Protein 3ONP (pdb70)

Secondary structure (DSSP, 8-state):
-PPEEEEES---HHHHHHHH--TTS---EEEES-TT-SS-HHHH--GGGHHHHHT-EEESSHHHHHTT-SEEEEEESS---SSS---TTT--HHHHHHHTT--EEEEE--TTT---HHHHTTSSEEEE----TT-----HHHHHHHHHHHHHH-

Nearest PDB structures (foldseek):
  3onp-assembly1_A-2  TM=1.007E+00  e=6.715E-30  Cereibact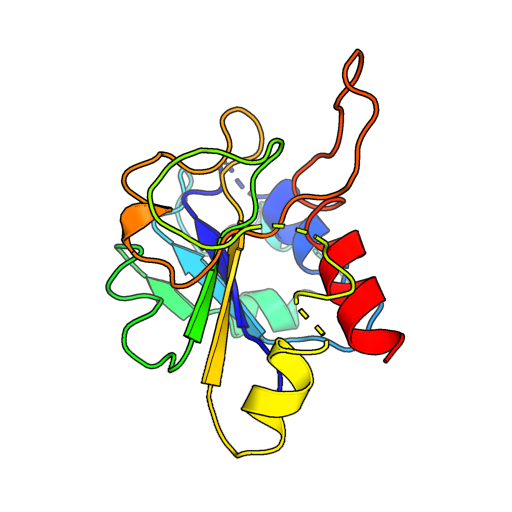er sphaeroides 2.4.1
  5gra-assembly1_A  TM=9.219E-01  e=5.152E-19  Zymomonas mobilis subsp. mobilis ZM4 = ATCC 31821
  5gra-assembly1_B  TM=9.332E-01  e=2.487E-18  Zymomonas mobilis subsp. mobilis ZM4 = ATCC 31821
  5gmc-assembly1_A  TM=9.207E-01  e=2.626E-15  Pseudomonas aeruginosa
  3ic6-assembly1_A-2  TM=9.045E-01  e=5.418E-14  Neisseria gonorrhoeae FA 1090

Structure (mmCIF, N/CA/C/O backbone):
data_3ONP
#
_entry.id   3ONP
#
_cell.length_a   74.782
_cell.length_b   74.782
_cell.length_c   139.105
_cell.angle_alpha   90.00
_cell.angle_beta   90.00
_cell.angle_gamma   120.00
#
_symmetry.space_group_name_H-M   'P 65 2 2'
#
loop_
_entity.id
_entity.type
_entity.pdbx_description
1 polymer 'tRNA/rRNA methyltransferase (SpoU)'
2 non-polymer 'ACETIC ACID'
3 non-polymer BETA-MERCAPTOETHANOL
4 non-polymer GLYCEROL
5 non-polymer 'CHLORIDE ION'
6 water water
#
loop_
_atom_site.group_PDB
_atom_site.id
_atom_site.type_symbol
_atom_site.label_atom_id
_atom_site.label_alt_id
_atom_site.label_comp_id
_atom_site.label_asym_id
_atom_site.label_entity_id
_atom_site.label_seq_id
_atom_site.pdbx_PDB_ins_code
_atom_site.Cartn_x
_atom_site.Cartn_y
_atom_site.Cartn_z
_atom_site.occupancy
_atom_site.B_iso_or_equiv
_atom_site.auth_seq_id
_atom_site.auth_comp_id
_atom_site.auth_asym_id
_atom_site.auth_atom_id
_atom_site.pdbx_PDB_model_num
ATOM 1 N N . ILE A 1 3 ? 11.204 15.633 0.643 1.00 60.50 3 ILE A N 1
ATOM 2 C CA . ILE A 1 3 ? 12.203 16.683 0.286 1.00 59.89 3 ILE A CA 1
ATOM 3 C C . ILE A 1 3 ? 12.056 17.978 1.116 1.00 58.02 3 ILE A C 1
ATOM 4 O O . ILE A 1 3 ? 13.054 18.447 1.706 1.00 59.32 3 ILE A O 1
ATOM 9 N N . GLU A 1 4 ? 10.860 18.581 1.122 1.00 54.12 4 GLU A N 1
ATOM 10 C CA . GLU A 1 4 ? 10.592 19.773 1.951 1.00 49.83 4 GLU A CA 1
ATOM 11 C C . GLU A 1 4 ? 9.919 19.352 3.258 1.00 45.48 4 GLU A C 1
ATOM 12 O O . GLU A 1 4 ? 9.065 18.471 3.248 1.00 45.58 4 GLU A O 1
ATOM 18 N N . PRO A 1 5 ? 10.235 20.023 4.360 1.00 41.20 5 PRO A N 1
ATOM 19 C CA . PRO A 1 5 ? 9.473 19.760 5.576 1.00 38.36 5 PRO A CA 1
ATOM 20 C C . PRO A 1 5 ? 8.057 20.298 5.410 1.00 34.93 5 PRO A C 1
ATOM 21 O O . PRO A 1 5 ? 7.841 21.211 4.623 1.00 33.87 5 PRO A O 1
ATOM 25 N N . VAL A 1 6 ? 7.104 19.728 6.134 1.00 32.92 6 VAL A N 1
ATOM 26 C CA . VAL A 1 6 ? 5.746 20.245 6.086 1.00 31.28 6 VAL A CA 1
ATOM 27 C C . VAL A 1 6 ? 5.486 21.104 7.295 1.00 29.29 6 VAL A C 1
ATOM 28 O O . VAL A 1 6 ? 5.676 20.643 8.415 1.00 27.64 6 VAL A O 1
ATOM 32 N N . PHE A 1 7 ? 4.966 22.315 7.076 1.00 27.85 7 PHE A N 1
ATOM 33 C CA . PHE A 1 7 ? 4.633 23.244 8.162 1.00 27.77 7 PHE A CA 1
ATOM 34 C C . PHE A 1 7 ? 3.184 23.027 8.516 1.00 26.95 7 PHE A C 1
ATOM 35 O O . PHE A 1 7 ? 2.321 23.117 7.630 1.00 27.80 7 PHE A O 1
ATOM 43 N N . ILE A 1 8 ? 2.915 22.744 9.773 1.00 26.45 8 ILE A N 1
ATOM 44 C CA . ILE A 1 8 ? 1.592 22.305 10.181 1.00 26.42 8 ILE A CA 1
ATOM 45 C C . ILE A 1 8 ? 1.047 23.291 11.184 1.00 26.45 8 ILE A C 1
ATOM 46 O O . ILE A 1 8 ? 1.564 23.431 12.310 1.00 26.18 8 ILE A O 1
ATOM 51 N N . LEU A 1 9 ? -0.013 24.012 10.802 1.00 24.64 9 LEU A N 1
ATOM 52 C CA . LEU A 1 9 ? -0.616 24.975 11.738 1.00 24.95 9 LEU A CA 1
ATOM 53 C C . LEU A 1 9 ? -1.728 24.331 12.522 1.00 27.32 9 LEU A C 1
ATOM 54 O O . LEU A 1 9 ? -2.703 23.837 11.906 1.00 28.21 9 LEU A O 1
ATOM 59 N N . VAL A 1 10 ? -1.619 24.360 13.850 1.00 25.81 10 VAL A N 1
ATOM 60 C CA . VAL A 1 10 ? -2.522 23.643 14.710 1.00 27.35 10 VAL A CA 1
ATOM 61 C C . VAL A 1 10 ? -3.532 24.646 15.274 1.00 28.40 10 VAL A C 1
ATOM 62 O O . VAL A 1 10 ? -3.150 25.606 15.954 1.00 28.24 10 VAL A O 1
ATOM 66 N N . ARG A 1 11 ? -4.818 24.427 14.948 1.00 29.22 11 ARG A N 1
ATOM 67 C CA . ARG A 1 11 ? -5.925 25.307 15.421 1.00 29.45 11 ARG A CA 1
ATOM 68 C C . ARG A 1 11 ? -5.633 26.817 15.223 1.00 29.00 11 ARG A C 1
ATOM 69 O O . ARG A 1 11 ? -5.831 27.602 16.144 1.00 30.36 11 ARG A O 1
ATOM 77 N N . PRO A 1 12 ? -5.159 27.225 14.049 1.00 29.45 12 PRO A N 1
ATOM 78 C CA . PRO A 1 12 ? -4.961 28.657 13.900 1.00 31.41 12 PRO A CA 1
ATOM 79 C C . PRO A 1 12 ? -6.296 29.425 14.022 1.00 34.73 12 PRO A C 1
ATOM 80 O O . PRO A 1 12 ? -7.387 28.918 13.631 1.00 33.01 12 PRO A O 1
ATOM 84 N N . GLN A 1 13 ? -6.188 30.622 14.590 1.00 37.72 13 GLN A N 1
ATOM 85 C CA . GLN A 1 13 ? -7.372 31.353 15.043 1.00 41.32 13 GLN A CA 1
ATOM 86 C C . GLN A 1 13 ? -7.836 32.395 14.030 1.00 42.91 13 GLN A C 1
ATOM 87 O O . GLN A 1 13 ? -9.026 32.579 13.844 1.00 46.10 13 GLN A O 1
ATOM 101 N N . GLY A 1 15 ? -7.522 33.998 10.086 1.00 42.09 15 GLY A N 1
ATOM 102 C CA . GLY A 1 15 ? -7.098 33.845 8.708 1.00 40.71 15 GLY A CA 1
ATOM 103 C C . GLY A 1 15 ? -5.916 34.716 8.341 1.00 40.93 15 GLY A C 1
ATOM 104 O O . GLY A 1 15 ? -5.045 34.281 7.584 1.00 39.78 15 GLY A O 1
ATOM 105 N N . GLU A 1 16 ? -5.862 35.946 8.857 1.00 39.77 16 GLU A N 1
ATOM 106 C CA . GLU A 1 16 ? -4.720 36.815 8.528 1.00 41.67 16 GLU A CA 1
ATOM 107 C C . GLU A 1 16 ? -3.370 36.209 8.977 1.00 40.07 16 GLU A C 1
ATOM 108 O O . GLU A 1 16 ? -2.374 36.360 8.276 1.00 39.92 16 GLU A O 1
ATOM 114 N N . ASN A 1 17 ? -3.367 35.543 10.131 1.00 38.04 17 ASN A N 1
ATOM 115 C CA . ASN A 1 17 ? -2.155 34.854 10.620 1.00 37.25 17 ASN A CA 1
ATOM 116 C C . ASN A 1 17 ? -1.753 33.703 9.693 1.00 35.21 17 ASN A C 1
ATOM 117 O O . ASN A 1 17 ? -0.546 33.480 9.414 1.00 35.20 17 ASN A O 1
A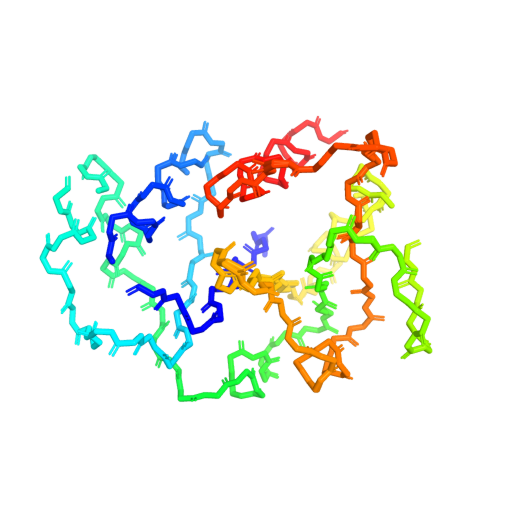TOM 122 N N . ILE A 1 18 ? -2.763 32.994 9.177 1.00 33.79 18 ILE A N 1
ATOM 123 C CA . ILE A 1 18 ? -2.507 31.899 8.235 1.00 32.75 18 ILE A CA 1
ATOM 124 C C . ILE A 1 18 ? -1.869 32.446 6.985 1.00 33.19 18 ILE A C 1
ATOM 125 O O . ILE A 1 18 ? -0.877 31.913 6.503 1.00 31.79 18 ILE A O 1
ATOM 130 N N . GLY A 1 19 ? -2.455 33.521 6.427 1.00 33.50 19 GLY A N 1
ATOM 131 C CA . GLY A 1 19 ? -1.868 34.131 5.231 1.00 32.66 19 GLY A CA 1
ATOM 132 C C . GLY A 1 19 ? -0.467 34.665 5.477 1.00 32.14 19 GLY A C 1
ATOM 133 O O . GLY A 1 19 ? 0.395 34.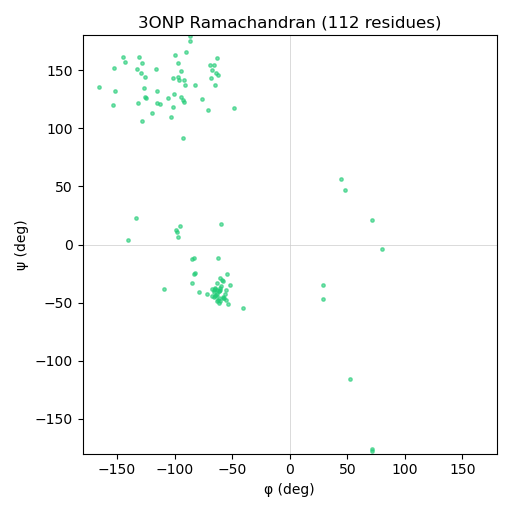542 4.616 1.00 32.83 19 GLY A O 1
ATOM 134 N N . ALA A 1 20 ? -0.234 35.278 6.644 1.00 32.77 20 ALA A N 1
ATOM 135 C CA . ALA A 1 20 ? 1.104 35.798 6.946 1.00 33.32 20 ALA A CA 1
ATOM 136 C C . ALA A 1 20 ? 2.144 34.664 7.077 1.00 32.83 20 ALA A C 1
ATOM 137 O O . ALA A 1 20 ? 3.277 34.808 6.616 1.00 34.06 20 ALA A O 1
ATOM 139 N N . ALA A 1 21 ? 1.745 33.546 7.695 1.00 32.76 21 ALA A N 1
ATOM 140 C CA . ALA A 1 21 ? 2.604 32.344 7.789 1.00 31.32 21 ALA A CA 1
ATOM 141 C C . ALA A 1 21 ? 2.988 31.860 6.388 1.00 31.84 21 ALA A C 1
ATOM 142 O O . ALA A 1 21 ? 4.150 31.539 6.113 1.00 30.58 21 ALA A O 1
ATOM 144 N N . ALA A 1 22 ? 1.998 31.791 5.489 1.00 3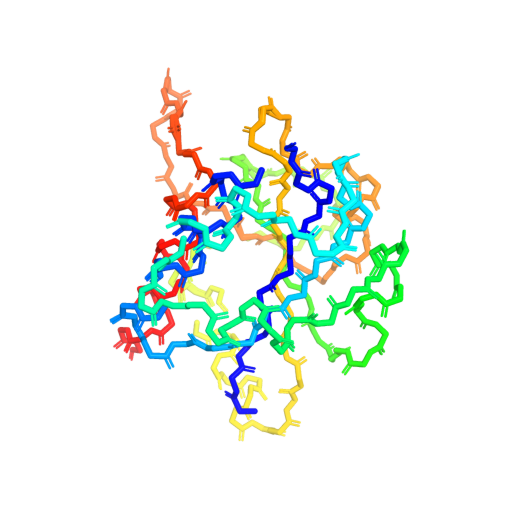1.43 22 ALA A N 1
ATOM 145 C CA . ALA A 1 22 ? 2.269 31.361 4.141 1.00 30.73 22 ALA A CA 1
ATOM 146 C C . ALA A 1 22 ? 3.278 32.282 3.424 1.00 31.10 22 ALA A C 1
ATOM 147 O O . ALA A 1 22 ? 4.188 31.809 2.737 1.00 31.02 22 ALA A O 1
ATOM 149 N N A ARG A 1 23 ? 3.116 33.589 3.545 0.59 32.85 23 ARG A N 1
ATOM 150 N N B ARG A 1 23 ? 3.070 33.590 3.579 0.41 32.64 23 ARG A N 1
ATOM 151 C CA A ARG A 1 23 ? 4.114 34.524 2.953 0.59 33.35 23 ARG A CA 1
ATOM 152 C CA B ARG A 1 23 ? 3.992 34.635 3.069 0.41 33.54 23 ARG A CA 1
ATOM 153 C C A ARG A 1 23 ? 5.509 34.295 3.510 0.59 33.77 23 ARG A C 1
ATOM 154 C C B ARG A 1 23 ? 5.436 34.423 3.534 0.41 33.74 23 ARG A C 1
ATOM 155 O O A ARG A 1 23 ? 6.493 34.274 2.765 0.59 34.42 23 ARG A O 1
ATOM 156 O O B ARG A 1 23 ? 6.371 34.534 2.737 0.41 34.30 23 ARG A O 1
ATOM 171 N N . ALA A 1 24 ? 5.597 34.119 4.822 1.00 34.02 24 ALA A N 1
ATOM 172 C CA . ALA A 1 24 ? 6.918 33.862 5.475 1.00 33.78 24 ALA A CA 1
ATOM 173 C C . ALA A 1 24 ? 7.615 32.635 4.892 1.00 33.80 24 ALA A C 1
ATOM 174 O O . ALA A 1 24 ? 8.810 32.665 4.525 1.00 34.21 24 ALA A O 1
ATOM 184 N N . LEU A 1 26 ? 7.069 31.245 1.917 1.00 34.26 26 LEU A N 1
ATOM 185 C CA . LEU A 1 26 ? 7.352 31.385 0.496 1.00 34.28 26 LEU A CA 1
ATOM 186 C C . LEU A 1 26 ? 8.592 32.278 0.243 1.00 34.69 26 LEU A C 1
ATOM 187 O O . LEU A 1 26 ? 9.319 32.087 -0.750 1.00 34.13 26 LEU A O 1
ATOM 192 N N A ASN A 1 27 ? 8.835 33.236 1.143 0.50 35.44 27 ASN A N 1
ATOM 193 N N B ASN A 1 27 ? 8.826 33.224 1.151 0.50 35.32 27 ASN A N 1
ATOM 194 C CA A ASN A 1 27 ? 10.093 34.020 1.148 0.50 36.18 27 ASN A CA 1
ATOM 195 C CA B ASN A 1 27 ? 10.054 34.029 1.142 0.50 36.00 27 ASN A CA 1
ATOM 196 C C A ASN A 1 27 ? 11.313 33.131 1.061 0.50 36.59 27 ASN A C 1
ATOM 197 C C B ASN A 1 27 ? 11.310 33.168 1.118 0.50 36.44 27 ASN A C 1
ATOM 198 O O A ASN A 1 27 ? 12.300 33.458 0.385 0.50 36.73 27 ASN A O 1
ATOM 199 O O B ASN A 1 27 ? 12.322 33.557 0.524 0.50 36.85 27 ASN A O 1
ATOM 208 N N . PHE A 1 28 ? 11.230 31.965 1.696 1.00 35.93 28 PHE A N 1
ATOM 209 C CA . PHE A 1 28 ? 12.321 31.048 1.672 1.00 36.14 28 PHE A CA 1
ATOM 210 C C . PHE A 1 28 ? 12.123 29.842 0.763 1.00 36.77 28 PHE A C 1
ATOM 211 O O . PHE A 1 28 ? 12.823 28.828 0.897 1.00 36.42 28 PHE A O 1
ATOM 219 N N . GLY A 1 29 ? 11.183 29.976 -0.171 1.00 36.15 29 GLY A N 1
ATOM 220 C CA . GLY A 1 29 ? 10.960 28.942 -1.175 1.00 37.01 29 GLY A CA 1
ATOM 221 C C . GLY A 1 29 ? 10.309 27.677 -0.633 1.00 36.53 29 GLY A C 1
ATOM 222 O O . GLY A 1 29 ? 10.449 26.639 -1.242 1.00 38.07 29 GLY A O 1
ATOM 223 N N . LEU A 1 30 ? 9.625 27.755 0.511 1.00 35.06 30 LEU A N 1
ATOM 224 C CA . LEU A 1 30 ? 8.970 26.587 1.103 1.00 34.84 30 LEU A CA 1
ATOM 225 C C . LEU A 1 30 ? 7.478 26.656 0.789 1.00 34.23 30 LEU A C 1
ATOM 226 O O . LEU A 1 30 ? 6.895 27.740 0.725 1.00 35.02 30 LEU A O 1
ATOM 231 N N . GLY A 1 31 ? 6.862 25.506 0.547 1.00 34.09 31 GLY A N 1
ATOM 232 C CA . GLY A 1 31 ? 5.510 25.539 0.008 1.00 32.90 31 GLY A CA 1
ATOM 233 C C . GLY A 1 31 ? 4.539 24.511 0.560 1.00 32.90 31 GLY A C 1
ATOM 234 O O . GLY A 1 31 ? 3.384 24.491 0.123 1.00 34.64 31 GLY A O 1
ATOM 235 N N . ARG A 1 32 ? 4.958 23.709 1.539 1.00 32.17 32 ARG A N 1
ATOM 236 C CA . ARG A 1 32 ? 4.092 22.635 2.082 1.00 32.62 32 ARG A CA 1
ATOM 237 C C . ARG A 1 32 ? 3.483 22.964 3.400 1.00 31.21 32 ARG A C 1
ATOM 238 O O . ARG A 1 32 ? 4.170 23.032 4.424 1.00 29.54 32 ARG A O 1
ATOM 246 N N . LEU A 1 33 ? 2.174 23.175 3.377 1.00 29.04 33 LEU A N 1
ATOM 247 C CA . LEU A 1 33 ? 1.446 23.676 4.507 1.00 28.64 33 LEU A CA 1
ATOM 248 C C . LEU A 1 33 ? 0.302 22.705 4.805 1.00 29.16 33 LEU A C 1
ATOM 249 O O . LEU A 1 33 ? -0.306 22.151 3.847 1.00 29.21 33 LEU A O 1
ATOM 254 N N . ARG A 1 34 ? -0.010 22.519 6.087 1.00 28.22 34 ARG A N 1
ATOM 255 C CA . ARG A 1 34 ? -1.210 21.783 6.500 1.00 28.08 34 ARG A CA 1
ATOM 256 C C . ARG A 1 34 ? -1.896 22.612 7.548 1.00 28.81 34 ARG A C 1
ATOM 257 O O . ARG A 1 34 ? -1.234 23.323 8.307 1.00 27.24 34 ARG A O 1
ATOM 265 N N . ILE A 1 35 ? -3.226 22.492 7.635 1.00 27.92 35 ILE A N 1
ATOM 266 C CA . ILE A 1 35 ? -4.022 23.286 8.529 1.00 27.85 35 ILE A CA 1
ATOM 267 C C . ILE A 1 35 ? -4.824 22.290 9.357 1.00 28.85 35 ILE A C 1
ATOM 268 O O . ILE A 1 35 ? -5.489 21.377 8.791 1.00 29.13 35 ILE A O 1
ATOM 273 N N . VAL A 1 36 ? -4.753 22.408 10.667 1.00 28.55 36 VAL A N 1
ATOM 274 C CA . VAL A 1 36 ? -5.472 21.482 11.541 1.00 29.87 36 VAL A CA 1
ATOM 275 C C . VAL A 1 36 ? -6.576 22.197 12.275 1.00 31.46 36 VAL A C 1
ATOM 276 O O . VAL A 1 36 ? -6.340 23.141 13.044 1.00 30.87 36 VAL A O 1
ATOM 280 N N . ASP A 1 37 ? -7.815 21.729 12.079 1.00 32.69 37 ASP A N 1
ATOM 281 C CA . ASP A 1 37 ? -8.941 22.180 12.923 1.00 33.95 37 ASP A CA 1
ATOM 282 C C . ASP A 1 37 ? -8.966 23.704 13.166 1.00 33.27 37 ASP A C 1
ATOM 283 O O . ASP A 1 37 ? -8.992 24.151 14.326 1.00 32.86 37 ASP A O 1
ATOM 288 N N . PRO A 1 38 ? -8.987 24.501 12.090 1.00 32.76 38 PRO A N 1
ATOM 289 C CA . PRO A 1 38 ? -8.915 25.970 12.219 1.00 34.47 38 PRO A CA 1
ATOM 290 C C . PRO A 1 38 ? -10.171 26.542 12.868 1.00 36.65 38 PRO A C 1
ATOM 291 O O . PRO A 1 38 ? -11.246 25.944 12.761 1.00 36.09 38 PRO A O 1
ATOM 295 N N . ARG A 1 39 ? -10.037 27.650 13.571 1.00 37.30 39 ARG A N 1
ATOM 296 C CA . ARG A 1 39 ? -11.187 28.131 14.304 1.00 42.83 39 ARG A CA 1
ATOM 297 C C . ARG A 1 39 ? -12.292 28.594 13.336 1.00 44.29 39 ARG A C 1
ATOM 298 O O . ARG A 1 39 ? -13.471 28.266 13.533 1.00 45.42 39 ARG A O 1
ATOM 306 N N . ASP A 1 40 ? -11.907 29.326 12.296 1.00 46.08 40 ASP A N 1
ATOM 307 C CA . ASP A 1 40 ? -12.893 29.923 11.371 1.00 48.42 40 ASP A CA 1
ATOM 308 C C . ASP A 1 40 ? -13.214 29.121 10.102 1.00 49.28 40 ASP A C 1
ATOM 309 O O . ASP A 1 40 ? -13.772 29.669 9.147 1.00 50.32 40 ASP A O 1
ATOM 314 N N . GLY A 1 41 ? -12.868 27.841 10.061 1.00 48.69 41 GLY A N 1
ATOM 315 C CA . GLY A 1 41 ? -13.225 27.062 8.870 1.00 49.34 41 GLY A CA 1
ATOM 316 C C . GLY A 1 41 ? -12.381 27.457 7.659 1.00 48.11 41 GLY A C 1
ATOM 317 O O . GLY A 1 41 ? -11.455 28.291 7.761 1.00 49.57 41 GLY A O 1
ATOM 318 N N . TRP A 1 42 ? -12.688 26.861 6.511 1.00 44.80 42 TRP A N 1
ATOM 319 C CA . TRP A 1 42 ? -11.718 26.780 5.433 1.00 42.05 42 TRP A CA 1
ATOM 320 C C . TRP A 1 42 ? -12.497 26.374 4.179 1.00 42.71 42 TRP A C 1
ATOM 321 O O . TRP A 1 42 ? -13.320 25.490 4.262 1.00 43.50 42 TRP A O 1
ATOM 332 N N . PRO A 1 43 ? -12.239 27.013 3.027 1.00 43.07 43 PRO A N 1
ATOM 333 C CA . PRO A 1 43 ? -11.294 28.080 2.737 1.00 43.44 43 PRO A CA 1
ATOM 334 C C . PRO A 1 43 ? -11.645 29.334 3.512 1.00 43.60 43 PRO A C 1
ATOM 335 O O . PRO A 1 43 ? -12.767 29.458 4.025 1.00 42.86 43 PRO A O 1
ATOM 339 N N . ASN A 1 44 ? -10.662 30.218 3.646 1.00 43.50 44 ASN A N 1
ATOM 340 C CA . ASN A 1 44 ? -10.804 31.437 4.443 1.00 45.00 44 ASN A CA 1
ATOM 341 C C . ASN A 1 44 ? -10.383 32.643 3.614 1.00 45.26 44 ASN A C 1
ATOM 342 O O . ASN A 1 44 ? -9.189 32.853 3.381 1.00 43.88 44 ASN A O 1
ATOM 347 N N . PRO A 1 45 ? -11.366 33.458 3.159 1.00 46.73 45 PRO A N 1
ATOM 348 C CA . PRO A 1 45 ? -11.011 34.595 2.294 1.00 46.24 45 PRO A CA 1
ATOM 349 C C . PRO A 1 45 ? -10.072 35.610 2.959 1.00 45.97 45 PRO A C 1
ATOM 350 O O . PRO A 1 45 ? -9.294 36.251 2.269 1.00 46.35 45 PRO A O 1
ATOM 354 N N . LYS A 1 46 ? -10.112 35.757 4.275 1.00 45.77 46 LYS A N 1
ATOM 355 C CA . LYS A 1 46 ? -9.099 36.605 4.943 1.00 46.83 46 LYS A CA 1
ATOM 356 C C . LYS A 1 46 ? -7.659 36.062 4.832 1.00 46.60 46 LYS A C 1
ATOM 357 O O . LYS A 1 46 ? -6.703 36.846 4.672 1.00 46.04 46 LYS A O 1
ATOM 363 N N . ALA A 1 47 ? -7.505 34.731 4.908 1.00 45.56 47 ALA A N 1
ATOM 364 C CA . ALA A 1 47 ? -6.182 34.112 4.696 1.00 45.02 47 ALA A CA 1
ATOM 365 C C . ALA A 1 47 ? -5.691 34.390 3.278 1.00 44.74 47 ALA A C 1
ATOM 366 O O . ALA A 1 47 ? -4.549 34.800 3.056 1.00 43.58 47 ALA A O 1
ATOM 368 N N . VAL A 1 48 ? -6.575 34.164 2.314 1.00 46.52 48 VAL A N 1
ATOM 369 C CA . VAL A 1 48 ? -6.282 34.417 0.904 1.00 48.30 48 VAL A CA 1
ATOM 370 C C . VAL A 1 48 ? -5.870 35.856 0.672 1.00 49.23 48 VAL A C 1
ATOM 371 O O . VAL A 1 48 ? -4.880 36.118 -0.002 1.00 50.23 48 VAL A O 1
ATOM 375 N N . ALA A 1 49 ? -6.612 36.787 1.251 1.00 50.17 49 ALA A N 1
ATOM 376 C CA . ALA A 1 49 ? -6.291 38.214 1.106 1.00 51.15 49 ALA A CA 1
ATOM 377 C C . ALA A 1 49 ? -4.887 38.515 1.650 1.00 51.53 49 ALA A C 1
ATOM 378 O O . ALA A 1 49 ? -4.060 39.117 0.962 1.00 51.38 49 ALA A O 1
ATOM 388 N N . ALA A 1 51 ? -2.433 36.448 2.255 1.00 50.40 51 ALA A N 1
ATOM 389 C CA . ALA A 1 51 ? -1.372 35.697 1.589 1.00 49.75 51 ALA A CA 1
ATOM 390 C C . ALA A 1 51 ? -0.877 36.366 0.316 1.00 50.24 51 ALA A C 1
ATOM 391 O O . ALA A 1 51 ? 0.299 36.233 -0.036 1.00 49.83 51 ALA A O 1
ATOM 393 N N . SER A 1 52 ? -1.798 37.016 -0.402 1.00 51.54 52 SER A N 1
ATOM 394 C CA . SER A 1 52 ? -1.499 37.683 -1.680 1.00 51.55 52 SER A CA 1
ATOM 395 C C . SER A 1 52 ? -0.789 36.746 -2.664 1.00 50.47 52 SER A C 1
ATOM 396 O O . SER A 1 52 ? -1.345 35.703 -3.056 1.00 51.47 52 SER A O 1
ATOM 399 N N . GLY A 1 53 ? 0.452 37.077 -3.019 1.00 48.18 53 GLY A N 1
ATOM 400 C CA . GLY A 1 53 ? 1.211 36.254 -3.964 1.00 46.25 53 GLY A CA 1
ATOM 401 C C . GLY A 1 53 ? 1.488 34.831 -3.491 1.00 44.66 53 GLY A C 1
ATOM 402 O O . GLY A 1 53 ? 1.926 34.012 -4.269 1.00 44.68 53 GLY A O 1
ATOM 403 N N . ALA A 1 54 ? 1.243 34.539 -2.210 1.00 42.94 54 ALA A N 1
ATOM 404 C CA . ALA A 1 54 ? 1.489 33.190 -1.670 1.00 40.98 54 ALA A CA 1
ATOM 405 C C . ALA A 1 54 ? 0.214 32.351 -1.601 1.00 40.29 54 ALA A C 1
ATOM 406 O O . ALA A 1 54 ? 0.184 31.280 -0.949 1.00 38.76 54 ALA A O 1
ATOM 408 N N . GLY A 1 55 ? -0.851 32.831 -2.257 1.00 39.06 55 GLY A N 1
ATOM 409 C CA . GLY A 1 55 ? -2.122 32.110 -2.242 1.00 39.23 55 GLY A CA 1
ATOM 410 C C . GLY A 1 55 ? -2.074 30.641 -2.629 1.00 37.86 55 GLY A C 1
ATOM 411 O O . GLY A 1 55 ? -2.829 29.857 -2.089 1.00 39.00 55 GLY A O 1
ATOM 412 N N . ARG A 1 56 ? -1.206 30.257 -3.552 1.00 38.04 56 ARG A N 1
ATOM 413 C CA . ARG A 1 56 ? -1.096 28.860 -3.970 1.00 39.08 56 ARG A CA 1
ATOM 414 C C . ARG A 1 56 ? -0.755 27.929 -2.807 1.00 37.37 56 ARG A C 1
ATOM 415 O O . ARG A 1 56 ? -1.174 26.763 -2.818 1.00 36.56 56 ARG A O 1
ATOM 423 N N . LEU A 1 57 ? -0.010 28.424 -1.804 1.00 34.98 57 LEU A N 1
ATOM 424 C CA . LEU A 1 57 ? 0.284 27.601 -0.611 1.00 34.30 57 LEU A CA 1
ATOM 425 C C . LEU A 1 57 ? -0.998 27.211 0.089 1.00 33.86 57 LEU A C 1
ATOM 426 O O . LEU A 1 57 ? -1.122 26.095 0.583 1.00 35.12 57 LEU A O 1
ATOM 431 N N . LEU A 1 58 ? -1.936 28.147 0.133 1.00 33.78 58 LEU A N 1
ATOM 432 C CA . LEU A 1 58 ? -3.213 27.932 0.787 1.00 34.25 58 LEU A CA 1
ATOM 433 C C . LEU A 1 58 ? -4.106 26.966 -0.041 1.00 34.38 58 LEU A C 1
ATOM 434 O O . LEU A 1 58 ? -4.778 26.120 0.532 1.00 34.07 58 LEU A O 1
ATOM 439 N N . ASP A 1 59 ? -4.132 27.146 -1.355 1.00 35.24 59 ASP A N 1
ATOM 440 C CA . ASP A 1 59 ? -4.869 26.236 -2.258 1.00 36.67 59 ASP A CA 1
ATOM 441 C C . ASP A 1 59 ? -4.433 24.806 -2.075 1.00 37.32 59 ASP A C 1
ATOM 442 O O . ASP A 1 59 ? -5.278 23.912 -2.148 1.00 37.80 59 ASP A O 1
ATOM 447 N N . HIS A 1 60 ? -3.131 24.567 -1.876 1.00 36.53 60 HIS A N 1
ATOM 448 C CA . HIS A 1 60 ? -2.641 23.182 -1.751 1.00 36.78 60 HIS A CA 1
ATOM 449 C C . HIS A 1 60 ? -2.453 22.657 -0.333 1.00 35.06 60 HIS A C 1
ATOM 450 O O . HIS A 1 60 ? -1.951 21.559 -0.126 1.00 34.32 60 HIS A O 1
ATOM 457 N N . ALA A 1 61 ? -2.866 23.438 0.648 1.00 33.19 61 ALA A N 1
ATOM 458 C CA . ALA A 1 61 ? -2.689 23.000 2.033 1.00 32.20 61 ALA A CA 1
ATOM 459 C C . ALA A 1 61 ? -3.716 21.949 2.413 1.00 32.50 61 ALA A C 1
ATOM 460 O O . ALA A 1 61 ? -4.911 22.244 2.376 1.00 31.36 61 ALA A O 1
ATOM 462 N N . GLY A 1 62 ? -3.257 20.790 2.900 1.00 31.51 62 GLY A N 1
ATOM 463 C CA . GLY A 1 62 ? -4.165 19.774 3.412 1.00 31.31 62 GLY A CA 1
ATOM 464 C C . GLY A 1 62 ? -4.897 20.264 4.640 1.00 30.45 62 GLY A C 1
ATOM 465 O O . GLY A 1 62 ? -4.306 20.922 5.540 1.00 29.68 62 GLY A O 1
ATOM 466 N N . LEU A 1 63 ? -6.197 19.984 4.702 1.00 30.28 63 LEU A N 1
ATOM 467 C CA . LEU A 1 63 ? -7.014 20.317 5.848 1.00 30.30 63 LEU A CA 1
ATOM 468 C C . LEU A 1 63 ? -7.331 19.050 6.664 1.00 32.18 63 LEU A C 1
ATOM 469 O O . LEU A 1 63 ? -7.902 18.077 6.113 1.00 32.79 63 LEU A O 1
ATOM 474 N N . PHE A 1 64 ? -7.024 19.082 7.963 1.00 30.21 64 PHE A N 1
ATOM 475 C CA . PHE A 1 64 ? -7.053 17.895 8.842 1.00 31.05 64 PHE A CA 1
ATOM 476 C C . PHE A 1 64 ? -7.863 18.179 10.091 1.00 31.12 64 PHE A C 1
ATOM 477 O O . PHE A 1 64 ? -7.880 19.317 10.591 1.00 31.94 64 PHE A O 1
ATOM 485 N N . PRO A 1 65 ? -8.552 17.137 10.629 1.00 32.05 65 PRO A N 1
ATOM 486 C CA . PRO A 1 65 ? -9.366 17.336 11.810 1.00 33.21 65 PRO A CA 1
ATOM 487 C C . PRO A 1 65 ? -8.559 17.289 13.096 1.00 32.28 65 PRO A C 1
ATOM 488 O O . PRO A 1 65 ? -8.990 17.865 14.086 1.00 33.76 65 PRO A O 1
ATOM 492 N N . THR A 1 66 ? -7.405 16.614 13.071 1.00 32.54 66 THR A N 1
ATOM 493 C CA . THR A 1 66 ? -6.656 16.413 14.313 1.00 32.00 66 THR A CA 1
ATOM 494 C C . THR A 1 66 ? -5.146 16.447 14.022 1.00 30.42 66 THR A C 1
ATOM 495 O O . THR A 1 66 ? -4.695 16.253 12.883 1.00 30.47 66 THR A O 1
ATOM 499 N N . VAL A 1 67 ? -4.363 16.659 15.066 1.00 30.71 67 VAL A N 1
ATOM 500 C CA . VAL A 1 67 ? -2.904 16.655 14.886 1.00 30.26 67 VAL A CA 1
ATOM 501 C C . VAL A 1 67 ? -2.471 15.255 14.472 1.00 30.52 67 VAL A C 1
ATOM 502 O O . VAL A 1 67 ? -1.668 15.087 13.554 1.00 30.34 67 VAL A O 1
ATOM 506 N N . ALA A 1 68 ? -3.014 14.213 15.140 1.00 31.46 68 ALA A N 1
ATOM 507 C CA . ALA A 1 68 ? -2.640 12.825 14.762 1.00 31.96 68 ALA A CA 1
ATOM 508 C C . ALA A 1 68 ? -2.785 12.535 13.281 1.00 32.55 68 ALA A C 1
ATOM 509 O O . ALA A 1 68 ? -1.878 11.959 12.654 1.00 32.60 68 ALA A O 1
ATOM 511 N N A GLU A 1 69 ? -3.914 12.938 12.684 0.70 32.57 69 GLU A N 1
ATOM 512 N N B GLU A 1 69 ? -3.909 12.920 12.673 0.30 32.39 69 GLU A N 1
ATOM 513 C CA A GLU A 1 69 ? -4.089 12.741 11.247 0.70 32.85 69 GLU A CA 1
ATOM 514 C CA B GLU A 1 69 ? -4.031 12.668 11.237 0.30 32.35 69 GLU A CA 1
ATOM 515 C C A GLU A 1 69 ? -3.096 13.521 10.413 0.70 32.06 69 GLU A C 1
ATOM 516 C C B GLU A 1 69 ? -3.090 13.519 10.392 0.30 32.05 69 GLU A C 1
ATOM 517 O O A GLU A 1 69 ? -2.600 13.033 9.390 0.70 31.48 69 GLU A O 1
ATOM 518 O O B GLU A 1 69 ? -2.623 13.067 9.342 0.30 31.76 69 GLU A O 1
ATOM 529 N N . ALA A 1 70 ? -2.801 14.741 10.843 1.00 31.87 70 ALA A N 1
ATOM 530 C CA . ALA A 1 70 ? -1.889 15.627 10.067 1.00 32.18 70 ALA A CA 1
ATOM 531 C C . ALA A 1 70 ? -0.440 15.104 10.045 1.00 32.81 70 ALA A C 1
ATOM 532 O O . ALA A 1 70 ? 0.363 15.492 9.167 1.00 33.39 70 ALA A O 1
ATOM 534 N N . ILE A 1 71 ? -0.096 14.274 11.034 1.00 33.51 71 ILE A N 1
ATOM 535 C CA . ILE A 1 71 ? 1.281 13.734 11.110 1.00 35.67 71 ILE A CA 1
ATOM 536 C C . ILE A 1 71 ? 1.394 12.235 10.774 1.00 38.74 71 ILE A C 1
ATOM 537 O O . ILE A 1 71 ? 2.480 11.649 10.862 1.00 37.62 71 ILE A O 1
ATOM 542 N N A ARG A 1 72 ? 0.276 11.630 10.389 0.50 39.96 72 ARG A N 1
ATOM 543 N N B ARG A 1 72 ? 0.275 11.624 10.375 0.50 40.28 72 ARG A N 1
ATOM 544 C CA A ARG A 1 72 ? 0.235 10.190 10.130 0.50 41.94 72 ARG A CA 1
ATOM 545 C CA B ARG A 1 72 ? 0.242 10.175 10.108 0.50 42.59 72 ARG A CA 1
ATOM 546 C C A ARG A 1 72 ? 1.299 9.741 9.118 0.50 42.55 72 ARG A C 1
ATOM 547 C C B ARG A 1 72 ? 1.343 9.761 9.139 0.50 42.90 72 ARG A C 1
ATOM 548 O O A ARG A 1 72 ? 1.947 8.718 9.321 0.50 43.18 72 ARG A O 1
ATOM 549 O O B ARG A 1 72 ? 2.043 8.780 9.376 0.50 43.46 72 ARG A O 1
ATOM 564 N N . ASP A 1 73 ? 1.515 10.524 8.064 1.00 43.21 73 ASP A N 1
ATOM 565 C CA . ASP A 1 73 ? 2.527 10.216 7.059 1.00 44.29 73 ASP A CA 1
ATOM 566 C C . ASP A 1 73 ? 3.937 10.808 7.292 1.00 43.48 73 ASP A C 1
ATOM 567 O O . ASP A 1 73 ? 4.785 10.724 6.402 1.00 42.87 73 ASP A O 1
ATOM 572 N N . CYS A 1 74 ? 4.183 11.394 8.466 1.00 41.62 74 CYS A N 1
ATOM 573 C CA . CYS A 1 74 ? 5.500 11.938 8.784 1.00 41.00 74 CYS A CA 1
ATOM 574 C C . CYS A 1 74 ? 6.351 10.893 9.476 1.00 40.03 74 CYS A C 1
ATOM 575 O O . CYS A 1 74 ? 5.863 10.177 10.340 1.00 41.09 74 CYS A O 1
ATOM 578 N N . ASP A 1 75 ? 7.628 10.851 9.159 1.00 39.10 75 ASP A N 1
ATOM 579 C CA . ASP A 1 75 ? 8.558 10.003 9.928 1.00 39.61 75 ASP A CA 1
ATOM 580 C C . ASP A 1 75 ? 9.066 10.648 11.216 1.00 38.99 75 ASP A C 1
ATOM 581 O O . ASP A 1 75 ? 9.426 9.949 12.183 1.00 40.50 75 ASP A O 1
ATOM 586 N N . TYR A 1 76 ? 9.079 11.981 11.264 1.00 36.03 76 TYR A N 1
ATOM 587 C CA . TYR A 1 76 ? 9.641 12.690 12.398 1.00 34.09 76 TYR A CA 1
ATOM 588 C C . TYR A 1 76 ? 8.939 14.044 12.528 1.00 32.52 76 TYR A C 1
ATOM 589 O O . TYR A 1 76 ? 8.839 14.768 11.540 1.00 33.18 76 TYR A O 1
ATOM 598 N N . VAL A 1 77 ? 8.510 14.371 13.727 1.00 31.24 77 VAL A N 1
ATOM 599 C CA . VAL A 1 77 ? 7.739 15.600 13.950 1.00 30.58 77 VAL A CA 1
ATOM 600 C C . VAL A 1 77 ? 8.408 16.478 15.029 1.00 30.34 77 VAL A C 1
ATOM 601 O O . VAL A 1 77 ? 8.680 16.003 16.131 1.00 29.40 77 VAL A O 1
ATOM 605 N N . PHE A 1 78 ? 8.674 17.744 14.683 1.00 28.53 78 PHE A N 1
ATOM 606 C CA . PHE A 1 78 ? 9.115 18.760 15.640 1.00 28.61 78 PHE A CA 1
ATOM 607 C C . PHE A 1 78 ? 7.914 19.570 16.117 1.00 29.18 78 PHE A C 1
ATOM 608 O O . PHE A 1 78 ? 7.016 19.863 15.297 1.00 29.96 78 PHE A O 1
ATOM 616 N N . ALA A 1 79 ? 7.879 19.939 17.390 1.00 28.42 79 ALA A N 1
ATOM 617 C CA . ALA A 1 79 ? 6.840 20.819 17.943 1.00 28.28 79 ALA A CA 1
ATOM 618 C C . ALA A 1 79 ? 7.477 22.127 18.408 1.00 29.87 79 ALA A C 1
ATOM 619 O O . ALA A 1 79 ? 8.384 22.102 19.267 1.00 28.59 79 ALA A O 1
ATOM 621 N N . THR A 1 80 ? 7.035 23.284 17.876 1.00 28.44 80 THR A N 1
ATOM 622 C CA . THR A 1 80 ? 7.662 24.548 18.319 1.00 29.37 80 THR A CA 1
ATOM 623 C C . THR A 1 80 ? 7.038 25.011 19.631 1.00 30.60 80 THR A C 1
ATOM 624 O O . THR A 1 80 ? 5.818 24.956 19.799 1.00 31.02 80 THR A O 1
ATOM 628 N N . THR A 1 81 ? 7.852 25.483 20.597 1.00 30.83 81 THR A N 1
ATOM 629 C CA . THR A 1 81 ? 7.293 25.997 21.861 1.00 31.88 81 THR A CA 1
ATOM 630 C C . THR A 1 81 ? 8.154 27.202 22.275 1.00 32.85 81 THR A C 1
ATOM 631 O O . THR A 1 81 ? 9.287 27.386 21.809 1.00 32.10 81 THR A O 1
ATOM 635 N N . ALA A 1 82 ? 7.573 28.064 23.081 1.00 32.70 82 ALA A N 1
ATOM 636 C CA . ALA A 1 82 ? 8.241 29.291 23.501 1.00 34.18 82 ALA A CA 1
ATOM 637 C C . ALA A 1 82 ? 9.396 29.004 24.499 1.00 34.78 82 ALA A C 1
ATOM 638 O O . ALA A 1 82 ? 10.418 29.703 24.492 1.00 35.70 82 ALA A O 1
ATOM 640 N N A ARG A 1 83 ? 9.238 27.986 25.327 0.50 34.93 83 ARG A N 1
ATOM 641 N N B ARG A 1 83 ? 9.176 27.996 25.347 0.50 35.18 83 ARG A N 1
ATOM 642 C CA A ARG A 1 83 ? 10.278 27.623 26.299 0.50 35.71 83 ARG A CA 1
ATOM 643 C CA B ARG A 1 83 ? 10.107 27.540 26.408 0.50 36.30 83 ARG A CA 1
ATOM 644 C C A ARG A 1 83 ? 10.460 26.102 26.269 0.50 35.34 83 ARG A C 1
ATOM 645 C C B ARG A 1 83 ? 10.476 26.065 26.202 0.50 35.60 83 ARG A C 1
ATOM 646 O O A ARG A 1 83 ? 9.589 25.377 25.772 0.50 33.51 83 ARG A O 1
ATOM 647 O O B ARG A 1 83 ? 9.742 25.323 25.541 0.50 33.76 83 ARG A O 1
ATOM 662 N N . GLY A 1 84 ? 11.593 25.636 26.792 1.00 35.16 84 GLY A N 1
ATOM 663 C CA . GLY A 1 84 ? 11.958 24.203 26.738 1.00 35.57 84 GLY A CA 1
ATOM 664 C C . GLY A 1 84 ? 11.167 23.383 27.752 1.00 36.44 84 GLY A C 1
ATOM 665 O O . GLY A 1 84 ? 11.669 23.077 28.880 1.00 38.04 84 GLY A O 1
ATOM 666 N N . ARG A 1 85 ? 9.958 22.975 27.374 1.00 32.67 85 ARG A N 1
ATOM 667 C CA . ARG A 1 85 ? 9.065 22.255 28.280 1.00 32.68 85 ARG A CA 1
ATOM 668 C C . ARG A 1 85 ? 9.597 20.851 28.606 1.00 31.66 85 ARG A C 1
ATOM 669 O O . ARG A 1 85 ? 10.141 20.179 27.745 1.00 31.63 85 ARG A O 1
ATOM 677 N N . GLU A 1 86 ? 9.389 20.431 29.845 1.00 31.71 86 GLU A N 1
ATOM 678 C CA . GLU A 1 86 ? 9.880 19.082 30.274 1.00 31.70 86 GLU A CA 1
ATOM 679 C C . GLU A 1 86 ? 8.779 18.061 30.085 1.00 31.51 86 GLU A C 1
ATOM 680 O O . GLU A 1 86 ? 7.954 17.801 31.009 1.00 31.92 86 GLU A O 1
ATOM 686 N N . LEU A 1 87 ? 8.772 17.450 28.916 1.00 30.30 87 LEU A N 1
ATOM 687 C CA . LEU A 1 87 ? 7.637 16.651 28.484 1.00 32.21 87 LEU A CA 1
ATOM 688 C C . LEU A 1 87 ? 8.094 15.318 27.920 1.00 32.57 87 LEU A C 1
ATOM 689 O O . LEU A 1 87 ? 7.385 14.656 27.126 1.00 32.11 87 LEU A O 1
ATOM 694 N N . THR A 1 88 ? 9.313 14.903 28.331 1.00 33.04 88 THR A N 1
ATOM 695 C CA . THR A 1 88 ? 9.950 13.634 27.889 1.00 31.91 88 THR A CA 1
ATOM 696 C C . THR A 1 88 ? 10.605 13.711 26.528 1.00 31.62 88 THR A C 1
ATOM 697 O O . THR A 1 88 ? 11.267 12.764 26.125 1.00 31.60 88 THR A O 1
ATOM 701 N N . LYS A 1 89 ? 10.490 14.847 25.819 1.00 28.72 89 LYS A N 1
ATOM 702 C CA . LYS A 1 89 ? 11.056 14.936 24.472 1.00 28.71 89 LYS A CA 1
ATOM 703 C C . LYS A 1 89 ? 12.424 15.609 24.570 1.00 27.63 89 LYS A C 1
ATOM 704 O O . LYS A 1 89 ? 12.644 16.395 25.496 1.00 27.46 89 LYS A O 1
ATOM 710 N N . PRO A 1 90 ? 13.280 15.365 23.603 1.00 28.62 90 PRO A N 1
ATOM 711 C CA . PRO A 1 90 ? 14.476 16.190 23.431 1.00 30.61 90 PRO A CA 1
ATOM 712 C C . PRO A 1 90 ? 14.042 17.619 23.043 1.00 31.41 90 PRO A C 1
ATOM 713 O O . PRO A 1 90 ? 12.904 17.806 22.541 1.00 30.97 90 PRO A O 1
ATOM 717 N N . VAL A 1 91 ? 14.885 18.616 23.339 1.00 30.68 91 VAL A N 1
ATOM 718 C CA . VAL A 1 91 ? 14.550 20.007 23.039 1.00 30.26 91 VAL A CA 1
ATOM 719 C C . VAL A 1 91 ? 15.765 20.566 22.320 1.00 31.42 91 VAL A C 1
ATOM 720 O O . VAL A 1 91 ? 16.893 20.478 22.872 1.00 30.66 91 VAL A O 1
ATOM 732 N N . THR A 1 93 ? 17.567 23.747 19.657 1.00 30.51 93 THR A N 1
ATOM 733 C CA . THR A 1 93 ? 17.429 25.080 19.034 1.00 32.05 93 THR A CA 1
ATOM 734 C C . THR A 1 93 ? 16.982 24.932 17.573 1.00 31.03 93 THR A C 1
ATOM 735 O O . THR A 1 93 ? 17.088 23.835 16.950 1.00 29.97 93 THR A O 1
ATOM 739 N N . PRO A 1 94 ? 16.475 26.048 16.962 1.00 31.03 94 PRO A N 1
ATOM 740 C CA . PRO A 1 94 ? 16.082 25.921 15.568 1.00 29.57 94 PRO A CA 1
ATOM 741 C C . PRO A 1 94 ? 17.227 25.492 14.651 1.00 29.70 94 PRO A C 1
ATOM 742 O O . PRO A 1 94 ? 17.012 24.738 13.723 1.00 29.43 94 PRO A O 1
ATOM 746 N N A GLU A 1 95 ? 18.432 25.958 14.955 0.50 28.97 95 GLU A N 1
ATOM 747 N N B GLU A 1 95 ? 18.440 25.986 14.886 0.50 30.48 95 GLU A N 1
ATOM 748 C CA A GLU A 1 95 ? 19.580 25.563 14.187 0.50 28.89 95 GLU A CA 1
ATOM 749 C CA B GLU A 1 95 ? 19.539 25.723 13.963 0.50 31.73 95 GLU A CA 1
ATOM 750 C C A GLU A 1 95 ? 19.797 24.028 14.254 0.50 29.20 95 GLU A C 1
ATOM 751 C C B GLU A 1 95 ? 19.844 24.203 13.914 0.50 31.37 95 GLU A C 1
ATOM 752 O O A GLU A 1 95 ? 19.853 23.369 13.215 0.50 29.18 95 GLU A O 1
ATOM 753 O O B GLU A 1 95 ? 19.949 23.581 12.836 0.50 31.14 95 GLU A O 1
ATOM 764 N N A ARG A 1 96 ? 19.876 23.470 15.461 0.60 30.43 96 ARG A N 1
ATOM 765 N N B ARG A 1 96 ? 19.946 23.621 15.109 0.40 31.02 96 ARG A N 1
ATOM 766 C CA A ARG A 1 96 ? 20.182 22.039 15.623 0.60 31.29 96 ARG A CA 1
ATOM 767 C CA B ARG A 1 96 ? 20.217 22.182 15.309 0.40 31.02 96 ARG A CA 1
ATOM 768 C C A ARG A 1 96 ? 19.020 21.179 15.135 0.60 30.42 96 ARG A C 1
ATOM 769 C C B ARG A 1 96 ? 19.030 21.301 14.910 0.40 30.38 96 ARG A C 1
ATOM 770 O O A ARG A 1 96 ? 19.213 20.103 14.556 0.60 30.96 96 ARG A O 1
ATOM 771 O O B ARG A 1 96 ? 19.226 20.256 14.272 0.40 30.62 96 ARG A O 1
ATOM 786 N N . ALA A 1 97 ? 17.806 21.695 15.296 1.00 29.28 97 ALA A N 1
ATOM 787 C CA . ALA A 1 97 ? 16.582 21.014 14.794 1.00 29.28 97 ALA A CA 1
ATOM 788 C C . ALA A 1 97 ? 16.511 20.930 13.279 1.00 29.95 97 ALA A C 1
ATOM 789 O O . ALA A 1 97 ? 16.269 19.843 12.712 1.00 29.28 97 ALA A O 1
ATOM 799 N N . ALA A 1 99 ? 19.029 21.299 11.213 1.00 32.58 99 ALA A N 1
ATOM 800 C CA . ALA A 1 99 ? 20.144 20.428 10.763 1.00 33.94 99 ALA A CA 1
ATOM 801 C C . ALA A 1 99 ? 19.733 18.963 10.815 1.00 34.09 99 ALA A C 1
ATOM 802 O O . ALA A 1 99 ? 19.951 18.223 9.848 1.00 34.72 99 ALA A O 1
ATOM 804 N N . HIS A 1 100 ? 19.127 18.546 11.926 1.00 33.47 100 HIS A N 1
ATOM 805 C CA . HIS A 1 100 ? 18.649 17.151 12.044 1.00 35.10 100 HIS A CA 1
ATOM 806 C C . HIS A 1 100 ? 17.562 16.869 10.990 1.00 36.30 100 HIS A C 1
ATOM 807 O O . HIS A 1 100 ? 17.535 15.788 10.340 1.00 35.01 100 HIS A O 1
ATOM 814 N N . GLY A 1 101 ? 16.656 17.840 10.828 1.00 35.99 101 GLY A N 1
ATOM 815 C CA . GLY A 1 101 ? 15.612 17.788 9.805 1.00 35.68 101 GLY A CA 1
ATOM 816 C C . GLY A 1 101 ? 16.155 17.585 8.399 1.00 38.06 101 GLY A C 1
ATOM 817 O O . GLY A 1 101 ? 15.631 16.729 7.644 1.00 37.07 101 GLY A O 1
ATOM 818 N N . ARG A 1 102 ? 17.181 18.364 8.024 1.00 38.45 102 ARG A N 1
ATOM 819 C CA . ARG A 1 102 ? 17.804 18.207 6.703 1.00 41.33 102 ARG A CA 1
ATOM 820 C C . ARG A 1 102 ? 18.468 16.826 6.532 1.00 41.73 102 ARG A C 1
ATOM 821 O O . ARG A 1 102 ? 18.410 16.258 5.458 1.00 42.58 102 ARG A O 1
ATOM 829 N N . ALA A 1 103 ? 19.109 16.315 7.582 1.00 42.38 103 ALA A N 1
ATOM 830 C CA . ALA A 1 103 ? 19.705 14.977 7.556 1.00 43.56 103 ALA A CA 1
ATOM 831 C C . ALA A 1 103 ? 18.614 13.917 7.321 1.00 44.23 103 ALA A C 1
ATOM 832 O O . ALA A 1 103 ? 18.805 13.004 6.508 1.00 44.58 103 ALA A O 1
ATOM 834 N N . LEU A 1 104 ? 17.490 14.028 8.043 1.00 43.14 104 LEU A N 1
ATOM 835 C CA . LEU A 1 104 ? 16.367 13.113 7.846 1.00 44.08 104 LEU A CA 1
ATOM 836 C C . LEU A 1 104 ? 15.818 13.182 6.422 1.00 44.84 104 LEU A C 1
ATOM 837 O O . LEU A 1 104 ? 15.619 12.133 5.792 1.00 45.34 104 LEU A O 1
ATOM 842 N N . THR A 1 105 ? 15.566 14.384 5.906 1.00 45.16 105 THR A N 1
ATOM 843 C CA . THR A 1 105 ? 14.966 14.488 4.571 1.00 46.92 105 THR A CA 1
ATOM 844 C C . THR A 1 105 ? 15.944 13.994 3.489 1.00 49.20 105 THR A C 1
ATOM 845 O O . THR A 1 105 ? 15.516 13.380 2.518 1.00 49.48 105 THR A O 1
ATOM 849 N N . GLY A 1 106 ? 17.235 14.289 3.658 1.00 50.70 106 GLY A N 1
ATOM 850 C CA . GLY A 1 106 ? 18.300 13.719 2.818 1.00 52.87 106 GLY A CA 1
ATOM 851 C C . GLY A 1 106 ? 18.298 12.195 2.750 1.00 53.58 106 GLY A C 1
ATOM 852 O O . GLY A 1 106 ? 18.739 11.639 1.756 1.00 55.02 106 GLY A O 1
ATOM 853 N N A GLU A 1 107 ? 17.810 11.536 3.807 0.60 53.93 107 GLU A N 1
ATOM 854 N N B GLU A 1 107 ? 17.815 11.535 3.800 0.40 53.79 107 GLU A N 1
AT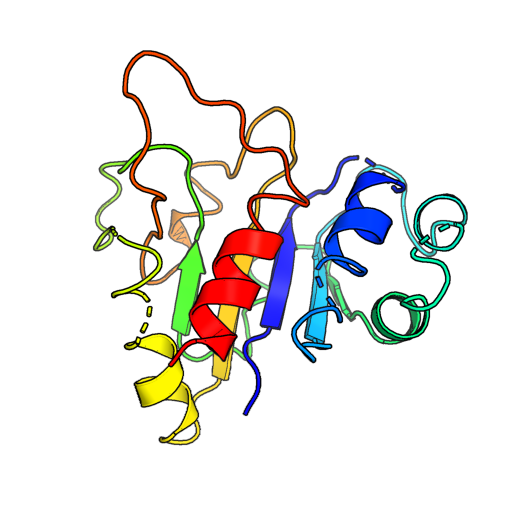OM 855 C CA A GLU A 1 107 ? 17.653 10.073 3.876 0.60 54.01 107 GLU A CA 1
ATOM 856 C CA B GLU A 1 107 ? 17.680 10.082 3.818 0.40 53.76 107 GLU A CA 1
ATOM 857 C C A GLU A 1 107 ? 16.302 9.574 3.347 0.60 53.75 107 GLU A C 1
ATOM 858 C C B GLU A 1 107 ? 16.258 9.625 3.472 0.40 53.55 107 GLU A C 1
ATOM 859 O O A GLU A 1 107 ? 15.958 8.395 3.520 0.60 53.37 107 GLU A O 1
ATOM 860 O O B GLU A 1 107 ? 15.835 8.530 3.870 0.40 53.33 107 GLU A O 1
ATOM 871 N N . GLY A 1 108 ? 15.532 10.472 2.736 1.00 53.16 108 GLY A N 1
ATOM 872 C CA . GLY A 1 108 ? 14.177 10.158 2.278 1.00 51.99 108 GLY A CA 1
ATOM 873 C C . GLY A 1 108 ? 13.087 10.078 3.341 1.00 51.36 108 GLY A C 1
ATOM 874 O O . GLY A 1 108 ? 12.030 9.484 3.099 1.00 50.83 108 GLY A O 1
ATOM 875 N N . ARG A 1 109 ? 13.317 10.674 4.511 1.00 49.42 109 ARG A N 1
ATOM 876 C CA . ARG A 1 109 ? 12.296 10.670 5.556 1.00 48.80 109 ARG A CA 1
ATOM 877 C C . ARG A 1 109 ? 11.450 11.957 5.504 1.00 46.84 109 ARG A C 1
ATOM 878 O O . ARG A 1 109 ? 11.923 13.018 5.063 1.00 46.94 109 ARG A O 1
ATOM 886 N N . ARG A 1 110 ? 10.189 11.831 5.910 1.00 44.58 110 ARG A N 1
ATOM 887 C CA . ARG A 1 110 ? 9.242 12.933 5.859 1.00 42.72 110 ARG A CA 1
ATOM 888 C C . ARG A 1 110 ? 9.232 13.638 7.214 1.00 39.62 110 ARG A C 1
ATOM 889 O O . ARG A 1 110 ? 9.041 13.018 8.250 1.00 39.15 110 ARG A O 1
ATOM 897 N N . VAL A 1 111 ? 9.426 14.941 7.177 1.00 36.71 111 VAL A N 1
ATOM 898 C CA . VAL A 1 111 ? 9.535 15.727 8.390 1.00 34.63 111 VAL A CA 1
ATOM 899 C C . VAL A 1 111 ? 8.358 16.727 8.504 1.00 33.02 111 VAL A C 1
ATOM 900 O O . VAL A 1 111 ? 8.040 17.416 7.551 1.00 33.06 111 VAL A O 1
ATOM 904 N N . GLY A 1 112 ? 7.737 16.777 9.668 1.00 32.38 112 GLY A N 1
ATOM 905 C CA . GLY A 1 112 ? 6.666 17.750 9.965 1.00 30.64 112 GLY A CA 1
ATOM 906 C C . GLY A 1 112 ? 7.091 18.708 11.084 1.00 30.73 112 GLY A C 1
ATOM 907 O O . GLY A 1 112 ? 7.900 18.348 11.938 1.00 28.62 112 GLY A O 1
ATOM 908 N N . ILE A 1 113 ? 6.558 19.941 11.075 1.00 26.83 113 ILE A N 1
ATOM 909 C CA . ILE A 1 113 ? 6.835 20.894 12.159 1.00 26.54 113 ILE A CA 1
ATOM 910 C C . ILE A 1 113 ? 5.502 21.494 12.618 1.00 26.14 113 ILE A C 1
ATOM 911 O O . ILE A 1 113 ? 4.799 22.079 11.785 1.00 26.66 113 ILE A O 1
ATOM 916 N N . LEU A 1 114 ? 5.171 21.337 13.888 1.00 25.33 114 LEU A N 1
ATOM 917 C CA . LEU A 1 114 ? 3.931 21.856 14.436 1.00 26.84 114 LEU A CA 1
ATOM 918 C C . LEU A 1 114 ? 4.110 23.255 14.979 1.00 27.52 114 LEU A C 1
ATOM 919 O O . LEU A 1 114 ? 5.115 23.508 15.690 1.00 26.20 114 LEU A O 1
ATOM 924 N N . PHE A 1 115 ? 3.124 24.126 14.684 1.00 26.58 115 PHE A N 1
ATOM 925 C CA . PHE A 1 115 ? 3.070 25.509 15.236 1.00 26.59 115 PHE A CA 1
ATOM 926 C C . PHE A 1 115 ? 1.701 25.652 15.871 1.00 28.53 115 PHE A C 1
ATOM 927 O O . PHE A 1 115 ? 0.672 25.249 15.256 1.00 27.98 115 PHE A O 1
ATOM 935 N N . GLY A 1 116 ? 1.661 26.214 17.074 1.00 27.67 116 GLY A N 1
ATOM 936 C CA . GLY A 1 116 ? 0.392 26.389 17.790 1.00 29.91 116 GLY A CA 1
ATOM 937 C C . GLY A 1 116 ? -0.318 27.690 17.412 1.00 30.54 116 GLY A C 1
ATOM 938 O O . GLY A 1 116 ? 0.236 28.522 16.677 1.00 30.72 116 GLY A O 1
ATOM 939 N N . PRO A 1 117 ? -1.523 27.872 17.947 1.00 32.76 117 PRO A N 1
ATOM 940 C CA . PRO A 1 117 ? -2.271 29.115 17.766 1.00 36.18 117 PRO A CA 1
ATOM 941 C C . PRO A 1 117 ? -1.505 30.250 18.432 1.00 39.46 117 PRO A C 1
ATOM 942 O O . PRO A 1 117 ? -0.815 30.047 19.451 1.00 37.64 117 PRO A O 1
ATOM 946 N N . GLU A 1 118 ? -1.631 31.434 17.851 1.00 43.38 118 GLU A N 1
ATOM 947 C CA . GLU A 1 118 ? -0.815 32.572 18.254 1.00 47.54 118 GLU A CA 1
ATOM 948 C C . GLU A 1 118 ? -0.848 32.982 19.735 1.00 48.71 118 GLU A C 1
ATOM 949 O O . GLU A 1 118 ? 0.199 33.371 20.282 1.00 50.23 118 GLU A O 1
ATOM 955 N N A ARG A 1 119 ? -2.013 32.844 20.373 0.50 49.35 119 ARG A N 1
ATOM 956 N N B ARG A 1 119 ? -1.982 32.945 20.410 0.50 49.34 119 ARG A N 1
ATOM 957 C CA A ARG A 1 119 ? -2.232 33.370 21.743 0.50 50.76 119 ARG A CA 1
ATOM 958 C CA B ARG A 1 119 ? -1.879 33.395 21.807 0.50 50.66 119 ARG A CA 1
ATOM 959 C C A ARG A 1 119 ? -1.919 32.393 22.890 0.50 50.34 119 ARG A C 1
ATOM 960 C C B ARG A 1 119 ? -1.341 32.298 22.713 0.50 50.22 119 ARG A C 1
ATOM 961 O O A ARG A 1 119 ? -1.704 32.805 24.030 0.50 50.24 119 ARG A O 1
ATOM 962 O O B ARG A 1 119 ? -0.408 32.527 23.484 0.50 50.59 119 ARG A O 1
ATOM 977 N N . THR A 1 120 ? -1.907 31.103 22.586 1.00 49.49 120 THR A N 1
ATOM 978 C CA . THR A 1 120 ? -1.692 30.083 23.588 1.00 48.32 120 THR A CA 1
ATOM 979 C C . THR A 1 120 ? -0.503 29.151 23.291 1.00 44.47 120 THR A C 1
ATOM 980 O O . THR A 1 120 ? 0.003 28.549 24.189 1.00 43.57 120 THR A O 1
ATOM 984 N N . GLY A 1 121 ? -0.082 29.023 22.034 1.00 41.14 121 GLY A N 1
ATOM 985 C CA . GLY A 1 121 ? 0.890 27.987 21.657 1.00 37.38 121 GLY A CA 1
ATOM 986 C C . GLY A 1 121 ? 0.297 26.592 21.672 1.00 35.13 121 GLY A C 1
ATOM 987 O O . GLY A 1 121 ? -0.902 26.407 21.936 1.00 33.97 121 GLY A O 1
ATOM 988 N N . LEU A 1 122 ? 1.129 25.579 21.386 1.00 32.69 122 LEU A N 1
ATOM 989 C CA . LEU A 1 122 ? 0.660 24.204 21.445 1.00 32.86 122 LEU A CA 1
ATOM 990 C C . LEU A 1 122 ? 0.319 23.797 22.867 1.00 33.87 122 LEU A C 1
ATOM 991 O O . LEU A 1 122 ? 0.970 24.261 23.821 1.00 33.93 122 LEU A O 1
ATOM 996 N N A GLU A 1 123 ? -0.675 22.923 22.999 0.60 33.53 123 GLU A N 1
ATOM 997 N N B GLU A 1 123 ? -0.686 22.942 23.030 0.40 33.71 123 GLU A N 1
ATOM 998 C CA A GLU A 1 123 ? -0.950 22.282 24.274 0.60 35.58 123 GLU A CA 1
ATOM 999 C CA B GLU A 1 123 ? -0.927 22.349 24.336 0.40 35.18 123 GLU A CA 1
ATOM 1000 C C A GLU A 1 123 ? 0.041 21.141 24.514 0.60 34.99 123 G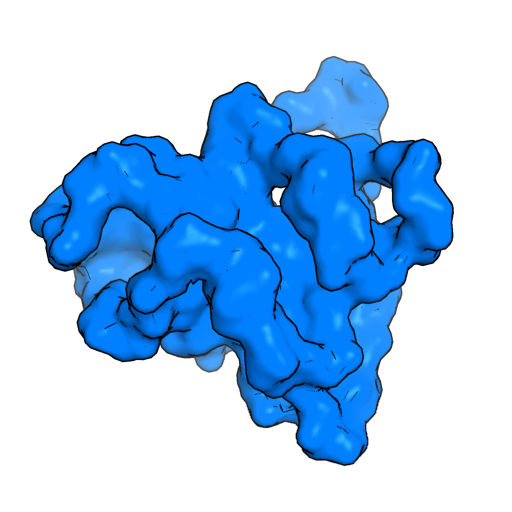LU A C 1
ATOM 1001 C C B GLU A 1 123 ? 0.065 21.202 24.531 0.40 34.87 123 GLU A C 1
ATOM 1002 O O A GLU A 1 123 ? 0.532 20.546 23.563 0.60 34.44 123 GLU A O 1
ATOM 1003 O O B GLU A 1 123 ? 0.608 20.687 23.562 0.40 34.53 123 GLU A O 1
ATOM 1014 N N . ASN A 1 124 ? 0.282 20.800 25.779 1.00 34.92 124 ASN A N 1
ATOM 1015 C CA . ASN A 1 124 ? 1.126 19.622 26.076 1.00 35.56 124 ASN A CA 1
ATOM 1016 C C . ASN A 1 124 ? 0.642 18.372 25.349 1.00 35.69 124 ASN A C 1
ATOM 1017 O O . ASN A 1 124 ? 1.452 17.578 24.861 1.00 34.16 124 ASN A O 1
ATOM 1022 N N A GLU A 1 125 ? -0.678 18.183 25.235 0.70 35.66 125 GLU A N 1
ATOM 1023 N N B GLU A 1 125 ? -0.682 18.239 25.236 0.30 35.31 125 GLU A N 1
ATOM 1024 C CA A GLU A 1 125 ? -1.148 17.007 24.506 0.70 36.02 125 GLU A CA 1
ATOM 1025 C CA B GLU A 1 125 ? -1.290 17.141 24.496 0.30 35.39 125 GLU A CA 1
ATOM 1026 C C A GLU A 1 125 ? -0.818 17.030 23.003 0.70 34.76 125 GLU A C 1
ATOM 1027 C C B GLU A 1 125 ? -0.827 17.062 23.042 0.30 34.65 125 GLU A C 1
ATOM 1028 O O A GLU A 1 125 ? -0.676 15.967 22.394 0.70 34.61 125 GLU A O 1
ATOM 1029 O O B GLU A 1 125 ? -0.618 15.969 22.512 0.30 34.60 125 GLU A O 1
ATOM 1040 N N . ASP A 1 126 ? -0.696 18.220 22.392 1.00 34.37 126 ASP A N 1
ATOM 1041 C CA . ASP A 1 126 ? -0.240 18.284 21.004 1.00 33.39 126 ASP A CA 1
ATOM 1042 C C . ASP A 1 126 ? 1.269 17.894 20.963 1.00 33.62 126 ASP A C 1
ATOM 1043 O O . ASP A 1 126 ? 1.747 17.154 20.065 1.00 33.32 126 ASP A O 1
ATOM 1048 N N . VAL A 1 127 ? 2.025 18.461 21.898 1.00 32.62 127 VAL A N 1
ATOM 1049 C CA . VAL A 1 127 ? 3.497 18.195 21.902 1.00 32.56 127 VAL A CA 1
ATOM 1050 C C . VAL A 1 127 ? 3.771 16.712 22.138 1.00 31.79 127 VAL A C 1
ATOM 1051 O O . VAL A 1 127 ? 4.712 16.162 21.557 1.00 31.74 127 VAL A O 1
ATOM 1055 N N . ALA A 1 128 ? 2.916 16.049 22.937 1.00 32.94 128 ALA A N 1
ATOM 1056 C CA . ALA A 1 128 ? 3.074 14.591 23.212 1.00 33.58 128 ALA A CA 1
ATOM 1057 C C . ALA A 1 128 ? 3.139 13.781 21.957 1.00 34.14 128 ALA A C 1
ATOM 1058 O O . ALA A 1 128 ? 3.769 12.710 21.941 1.00 34.85 128 ALA A O 1
ATOM 1060 N N . LEU A 1 129 ? 2.552 14.281 20.868 1.00 32.69 129 LEU A N 1
ATOM 1061 C CA . LEU A 1 129 ? 2.497 13.502 19.641 1.00 32.91 129 LEU A CA 1
ATOM 1062 C C . LEU A 1 129 ? 3.762 13.656 18.812 1.00 32.04 129 LEU A C 1
ATOM 1063 O O . LEU A 1 129 ? 3.961 12.921 17.858 1.00 32.96 129 LEU A O 1
ATOM 1068 N N . ALA A 1 130 ? 4.597 14.637 19.151 1.00 30.85 130 ALA A N 1
ATOM 1069 C CA . ALA A 1 130 ? 5.796 14.961 18.361 1.00 30.67 130 ALA A CA 1
ATOM 1070 C C . ALA A 1 130 ? 7.043 14.162 18.839 1.00 31.17 130 ALA A C 1
ATOM 1071 O O . ALA A 1 130 ? 7.019 13.605 19.932 1.00 31.73 130 ALA A O 1
ATOM 1073 N N . ASN A 1 131 ? 8.095 14.138 18.029 1.00 30.49 131 ASN A N 1
ATOM 1074 C CA . ASN A 1 131 ? 9.365 13.462 18.436 1.00 31.78 131 ASN A CA 1
ATOM 1075 C C . ASN A 1 131 ? 10.256 14.375 19.262 1.00 32.04 131 ASN A C 1
ATOM 1076 O O . ASN A 1 131 ? 10.987 13.925 20.168 1.00 31.11 131 ASN A O 1
ATOM 1081 N N . ALA A 1 132 ? 10.216 15.684 18.965 1.00 29.98 132 ALA A N 1
ATOM 1082 C CA . AL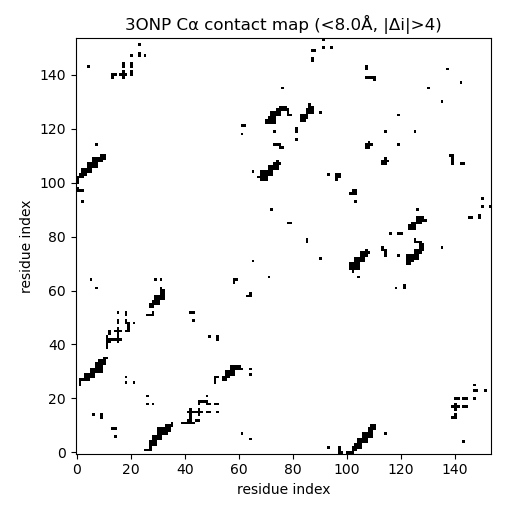A A 1 132 ? 11.202 16.599 19.580 1.00 29.66 132 ALA A CA 1
ATOM 1083 C C . ALA A 1 132 ? 10.566 17.981 19.655 1.00 30.34 132 ALA A C 1
ATOM 1084 O O . ALA A 1 132 ? 9.685 18.292 18.838 1.00 29.67 132 ALA A O 1
ATOM 1086 N N . ILE A 1 133 ? 10.988 18.770 20.629 1.00 28.69 133 ILE A N 1
ATOM 1087 C CA . ILE A 1 133 ? 10.611 20.176 20.747 1.00 28.49 133 ILE A CA 1
ATOM 1088 C C . ILE A 1 133 ? 11.686 21.050 20.079 1.00 28.70 133 ILE A C 1
ATOM 1089 O O . ILE A 1 133 ? 12.915 20.717 20.114 1.00 27.58 133 ILE A O 1
ATOM 1094 N N A VAL A 1 134 ? 11.242 22.156 19.458 0.65 27.28 134 VAL A N 1
ATOM 1095 N N B VAL A 1 134 ? 11.254 22.139 19.449 0.35 27.77 134 VAL A N 1
ATOM 1096 C CA A VAL A 1 134 ? 12.151 23.208 18.986 0.65 28.46 134 VAL A CA 1
ATOM 1097 C CA B VAL A 1 134 ? 12.198 23.093 18.891 0.35 28.31 134 VAL A CA 1
ATOM 1098 C C A VAL A 1 134 ? 11.812 24.446 19.806 0.65 28.68 134 VAL A C 1
ATOM 1099 C C B VAL A 1 134 ? 11.891 24.452 19.482 0.35 28.50 134 VAL A C 1
ATOM 1100 O O A VAL A 1 134 ? 10.629 24.818 19.930 0.65 27.69 134 VAL A O 1
ATOM 1101 O O B VAL A 1 134 ? 10.795 24.978 19.288 0.35 28.02 134 VAL A O 1
ATOM 1108 N N A THR A 1 135 ? 12.841 25.081 20.365 0.65 29.57 135 THR A N 1
ATOM 1109 N N B THR A 1 135 ? 12.838 25.008 20.232 0.35 29.20 135 THR A N 1
ATOM 1110 C CA A THR A 1 135 ? 12.664 26.287 21.152 0.65 30.65 135 THR A CA 1
ATOM 1111 C CA B THR A 1 135 ? 12.571 26.252 20.935 0.35 29.96 135 THR A CA 1
ATOM 1112 C C A THR A 1 135 ? 13.651 27.348 20.639 0.65 32.10 135 THR A C 1
ATOM 1113 C C B THR A 1 135 ? 13.612 27.328 20.632 0.35 31.51 135 THR A C 1
ATOM 1114 O O A THR A 1 135 ? 14.864 27.113 20.583 0.65 31.34 135 THR A O 1
ATOM 1115 O O B THR A 1 135 ? 14.816 27.102 20.764 0.35 31.08 135 THR A O 1
ATOM 1122 N N . VAL A 1 136 ? 13.123 28.494 20.215 1.00 32.48 136 VAL A N 1
ATOM 1123 C CA . VAL A 1 136 ? 13.981 29.635 19.865 1.00 35.73 136 VAL A CA 1
ATOM 1124 C C . VAL A 1 136 ? 14.647 30.174 21.116 1.00 38.38 136 VAL A C 1
ATOM 1125 O O . VAL A 1 136 ? 13.974 30.315 22.143 1.00 38.16 136 VAL A O 1
ATOM 1129 N N . PRO A 1 137 ? 15.971 30.413 21.071 1.00 42.54 137 PRO A N 1
ATOM 1130 C CA . PRO A 1 137 ? 16.607 30.905 22.316 1.00 45.46 137 PRO A CA 1
ATOM 1131 C C . PRO A 1 137 ? 16.140 32.344 22.553 1.00 47.82 137 PRO A C 1
ATOM 1132 O O . PRO A 1 137 ? 16.443 33.239 21.773 1.00 49.76 137 PRO A O 1
ATOM 1136 N N . VAL A 1 138 ? 15.426 32.581 23.625 1.00 50.45 138 VAL A N 1
ATOM 1137 C CA . VAL A 1 138 ? 14.786 33.890 23.753 1.00 52.49 138 VAL A CA 1
ATOM 1138 C C . VAL A 1 138 ? 15.109 34.525 25.100 1.00 53.72 138 VAL A C 1
ATOM 1139 O O . VAL A 1 138 ? 15.505 33.851 26.042 1.00 54.18 138 VAL A O 1
ATOM 1143 N N . ASN A 1 139 ? 15.021 35.848 25.134 1.00 55.08 139 ASN A N 1
ATOM 1144 C CA . ASN A 1 139 ? 15.074 36.612 26.357 1.00 55.54 139 ASN A CA 1
ATOM 1145 C C . ASN A 1 139 ? 14.108 35.987 27.404 1.00 55.48 139 ASN A C 1
ATOM 1146 O O . ASN A 1 139 ? 12.896 35.933 27.178 1.00 54.79 139 ASN A O 1
ATOM 1151 N N . PRO A 1 140 ? 14.647 35.512 28.545 1.00 56.07 140 PRO A N 1
ATOM 1152 C CA . PRO A 1 140 ? 13.765 34.951 29.584 1.00 56.70 140 PRO A CA 1
ATOM 1153 C C . PRO A 1 140 ? 12.716 35.955 30.063 1.00 56.86 140 PRO A C 1
ATOM 1154 O O . PRO A 1 140 ? 11.604 35.561 30.430 1.00 57.91 140 PRO A O 1
ATOM 1158 N N . GLU A 1 141 ? 13.059 37.241 30.052 1.00 55.99 141 GLU A N 1
ATOM 1159 C CA . GLU A 1 141 ? 12.121 38.278 30.484 1.00 55.38 141 GLU A CA 1
ATOM 1160 C C . GLU A 1 141 ? 11.116 38.731 29.416 1.00 53.53 141 GLU A C 1
ATOM 1161 O O . GLU A 1 141 ? 10.173 39.441 29.730 1.00 52.98 141 GLU A O 1
ATOM 1167 N N . PHE A 1 142 ? 11.310 38.348 28.156 1.00 51.15 142 PHE A N 1
ATOM 1168 C CA . PHE A 1 142 ? 10.445 38.887 27.122 1.00 49.17 142 PHE A CA 1
ATOM 1169 C C . PHE A 1 142 ? 10.337 37.952 25.932 1.00 49.18 142 PHE A C 1
ATOM 1170 O O . PHE A 1 142 ? 11.338 37.660 25.284 1.00 49.83 142 PHE A O 1
ATOM 1178 N N . PHE A 1 143 ? 9.121 37.516 25.639 1.00 47.81 143 PHE A N 1
ATOM 1179 C CA . PHE A 1 143 ? 8.874 36.669 24.475 1.00 46.54 143 PHE A CA 1
ATOM 1180 C C . PHE A 1 143 ? 7.725 37.306 23.764 1.00 45.65 143 PHE A C 1
ATOM 1181 O O . PHE A 1 143 ? 6.720 37.601 24.386 1.00 46.84 143 PHE A O 1
ATOM 1189 N N A SER A 1 144 ? 7.890 37.536 22.464 0.70 45.35 144 SER A N 1
ATOM 1190 N N B SER A 1 144 ? 7.830 37.515 22.461 0.30 45.39 144 SER A N 1
ATOM 1191 C CA A SER A 1 144 ? 6.884 38.238 21.659 0.70 45.01 144 SER A CA 1
ATOM 1192 C CA B SER A 1 144 ? 6.685 38.076 21.749 0.30 44.77 144 SER A CA 1
ATOM 1193 C C A SER A 1 144 ? 6.746 37.675 20.229 0.70 44.49 144 SER A C 1
ATOM 1194 C C B SER A 1 144 ? 6.393 37.396 20.408 0.30 44.27 144 SER A C 1
ATOM 1195 O O A SER A 1 144 ? 6.173 38.328 19.354 0.70 44.73 144 SER A O 1
ATOM 1196 O O B SER A 1 144 ? 5.363 37.696 19.787 0.30 44.02 144 SER A O 1
ATOM 1201 N N . LEU A 1 145 ? 7.271 36.479 19.979 1.00 43.62 145 LEU A N 1
ATOM 1202 C CA . LEU A 1 145 ? 7.190 35.907 18.615 1.00 42.67 145 LEU A CA 1
ATOM 1203 C C . LEU A 1 145 ? 5.736 35.550 18.297 1.00 42.19 145 LEU A C 1
ATOM 1204 O O . LEU A 1 145 ? 5.096 34.826 19.059 1.00 42.39 145 LEU A O 1
ATOM 1209 N N . ASN A 1 146 ? 5.213 36.106 17.215 1.00 40.71 146 ASN A N 1
ATOM 1210 C CA . ASN A 1 146 ? 3.876 35.767 16.741 1.00 40.26 146 ASN A CA 1
ATOM 1211 C C . ASN A 1 146 ? 3.971 34.518 15.806 1.00 38.10 146 ASN A C 1
ATOM 1212 O O . ASN A 1 146 ? 5.067 34.006 15.572 1.00 36.45 146 ASN A O 1
ATOM 1217 N N . LEU A 1 147 ? 2.841 34.053 15.275 1.00 37.32 147 LEU A N 1
ATOM 1218 C CA . LEU A 1 147 ? 2.822 32.814 14.459 1.00 35.81 147 LEU A CA 1
ATOM 1219 C C . LEU A 1 147 ? 3.687 32.956 13.203 1.00 35.05 147 LEU A C 1
ATOM 1220 O O . LEU A 1 147 ? 4.539 32.122 12.958 1.00 35.39 147 LEU A O 1
ATOM 1225 N N . ALA A 1 148 ? 3.505 34.031 12.423 1.00 34.16 148 ALA A N 1
ATOM 1226 C CA . ALA A 1 148 ? 4.301 34.275 11.222 1.00 33.68 148 ALA A CA 1
ATOM 1227 C C . ALA A 1 148 ? 5.793 34.391 11.482 1.00 32.24 148 ALA A C 1
ATOM 1228 O O . ALA A 1 148 ? 6.617 33.913 10.694 1.00 31.88 148 ALA A O 1
ATOM 1230 N N . GLN A 1 149 ? 6.150 34.977 12.626 1.00 32.28 149 GLN A N 1
ATOM 1231 C CA . GLN A 1 149 ? 7.558 35.110 12.992 1.00 32.28 149 GLN A CA 1
ATOM 1232 C C . GLN A 1 149 ? 8.189 33.790 13.347 1.00 30.77 149 GLN A C 1
ATOM 1233 O O . GLN A 1 149 ? 9.296 33.501 12.955 1.00 31.32 149 GLN A O 1
ATOM 1239 N N A CYS A 1 150 ? 7.449 32.983 14.098 0.72 30.13 150 CYS A N 1
ATOM 1240 N N B CYS A 1 150 ? 7.457 32.963 14.089 0.28 30.37 150 CYS A N 1
ATOM 1241 C CA A CYS A 1 150 ? 7.893 31.639 14.413 0.72 29.28 150 CYS A CA 1
ATOM 1242 C CA B CYS A 1 150 ? 7.917 31.609 14.386 0.28 29.61 150 CYS A CA 1
ATOM 1243 C C A CYS A 1 150 ? 8.121 30.860 13.117 0.72 28.26 150 CYS A C 1
ATOM 1244 C C B CYS A 1 150 ? 8.132 30.835 13.100 0.28 28.86 150 CYS A C 1
ATOM 1245 O O A CYS A 1 150 ? 9.161 30.254 12.946 0.72 28.78 150 CYS A O 1
ATOM 1246 O O B CYS A 1 150 ? 9.174 30.213 12.916 0.28 29.09 150 CYS A O 1
ATOM 1251 N N . VAL A 1 151 ? 7.130 30.871 12.221 1.00 28.51 151 VAL A N 1
ATOM 1252 C CA . VAL A 1 151 ? 7.227 30.217 10.924 1.00 27.32 151 VAL A CA 1
ATOM 1253 C C . VAL A 1 151 ? 8.425 30.789 10.151 1.00 28.91 151 VAL A C 1
ATOM 1254 O O . VAL A 1 151 ? 9.232 30.064 9.592 1.00 27.81 151 VAL A O 1
ATOM 1258 N N . LEU A 1 152 ? 8.558 32.108 10.176 1.00 29.72 152 LEU A N 1
ATOM 1259 C CA . LEU A 1 152 ? 9.709 32.764 9.454 1.00 29.97 152 LEU A CA 1
ATOM 1260 C C . LEU A 1 152 ? 11.063 32.299 9.907 1.00 29.89 152 LEU A C 1
ATOM 1261 O O . LEU A 1 152 ? 11.953 31.961 9.086 1.00 31.34 152 LEU A O 1
ATOM 1266 N N . LEU A 1 153 ? 11.242 32.212 11.220 1.00 30.91 153 LEU A N 1
AT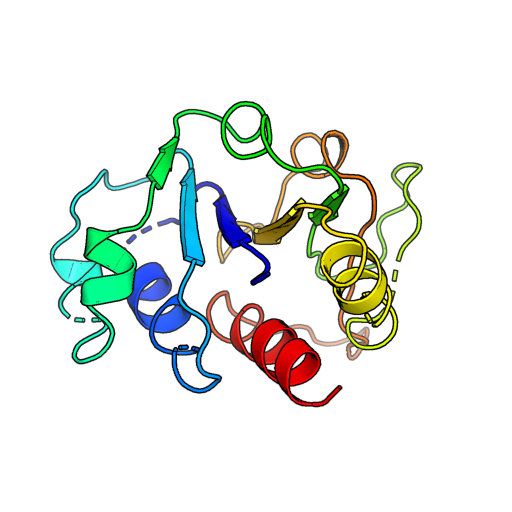OM 1267 C CA . LEU A 1 153 ? 12.539 31.778 11.758 1.00 30.69 153 LEU A CA 1
ATOM 1268 C C . LEU A 1 153 ? 12.877 30.347 11.364 1.00 31.53 153 LEU A C 1
ATOM 1269 O O . LEU A 1 153 ? 14.019 30.054 10.988 1.00 30.74 153 LEU A O 1
ATOM 1274 N N . LEU A 1 154 ? 11.892 29.431 11.448 1.00 29.75 154 LEU A N 1
ATOM 1275 C CA . LEU A 1 154 ? 12.158 28.041 11.046 1.00 30.55 154 LEU A CA 1
ATOM 1276 C C . LEU A 1 154 ? 12.460 27.864 9.554 1.00 29.23 154 LEU A C 1
ATOM 1277 O O . LEU A 1 154 ? 13.335 27.088 9.194 1.00 30.82 154 LEU A O 1
ATOM 1282 N N . ALA A 1 155 ? 11.725 28.574 8.718 1.00 29.81 155 ALA A N 1
ATOM 1283 C CA . ALA A 1 155 ? 11.898 28.547 7.264 1.00 30.16 155 ALA A CA 1
ATOM 1284 C C . ALA A 1 155 ? 13.276 29.158 6.907 1.00 31.69 155 ALA A C 1
ATOM 1285 O O . ALA A 1 155 ? 14.060 28.601 6.101 1.00 32.01 155 ALA A O 1
ATOM 1287 N N . TYR A 1 156 ? 13.564 30.281 7.557 1.00 32.97 156 TYR A N 1
ATOM 1288 C CA . TYR A 1 156 ? 14.926 30.882 7.477 1.00 33.84 156 TYR A CA 1
ATOM 1289 C C . TYR A 1 156 ? 16.045 29.910 7.853 1.00 34.08 156 TYR A C 1
ATOM 1290 O O . TYR A 1 156 ? 17.013 29.759 7.070 1.00 33.02 156 TYR A O 1
ATOM 1299 N N . GLU A 1 157 ? 15.950 29.238 9.014 1.00 34.33 157 GLU A N 1
ATOM 1300 C CA . GLU A 1 157 ? 16.963 28.245 9.397 1.00 35.71 157 GLU A CA 1
ATOM 1301 C C . GLU A 1 157 ? 17.062 27.089 8.424 1.00 37.05 157 GLU A C 1
ATOM 1302 O O . GLU A 1 157 ? 18.169 26.564 8.168 1.00 36.76 157 GLU A O 1
ATOM 1308 N N . TRP A 1 158 ? 15.906 26.618 7.922 1.00 36.63 158 TRP A N 1
ATOM 1309 C CA . TRP A 1 158 ? 15.912 25.555 6.933 1.00 38.22 158 TRP A CA 1
ATOM 1310 C C . TRP A 1 158 ? 16.761 25.942 5.715 1.00 40.59 158 TRP A C 1
ATOM 1311 O O . TRP A 1 158 ? 17.495 25.121 5.201 1.00 42.04 158 TRP A O 1
ATOM 1322 N N . ARG A 1 159 ? 16.629 27.180 5.270 1.00 44.57 159 ARG A N 1
ATOM 1323 C CA . ARG A 1 159 ? 17.235 27.663 4.007 1.00 50.26 159 ARG A CA 1
ATOM 1324 C C . ARG A 1 159 ? 18.725 27.988 4.148 1.00 52.74 159 ARG A C 1
ATOM 1325 O O . ARG A 1 159 ? 19.546 27.689 3.277 1.00 53.55 159 ARG A O 1
ATOM 1333 N N . ARG A 1 160 ? 19.064 28.597 5.268 1.00 56.14 160 ARG A N 1
ATOM 1334 C CA . ARG A 1 160 ? 20.437 28.743 5.710 1.00 59.19 160 ARG A CA 1
ATOM 1335 C C . ARG A 1 160 ? 21.357 27.519 5.498 1.00 60.64 160 ARG A C 1
ATOM 1336 O O . ARG A 1 160 ? 22.418 27.653 4.881 1.00 60.02 160 ARG A O 1
ATOM 1344 N N . GLN A 1 161 ? 20.968 26.345 5.999 1.00 62.44 161 GLN A N 1
ATOM 1345 C CA . GLN A 1 161 ? 21.803 25.131 5.873 1.00 64.40 161 GLN A CA 1
ATOM 1346 C C . GLN A 1 161 ? 23.242 25.340 6.398 1.00 65.98 161 GLN A C 1
ATOM 1347 O O . GLN A 1 161 ? 24.209 24.684 5.938 1.00 67.53 161 GLN A O 1
#

Organism: Cereibacter sphaeroides (strain ATCC 17023 / DSM 158 / JCM 6121 / CCUG 31486 / LMG 2827 / NBRC 12203 / NCIMB 8253 / ATH 2.4.1.) (NCBI:txid272943)

Sequence (154 aa):
IEPVFILVRPQGENIGAAARRALNNFGLGRLRIVDPRDGWPNPKAVAASGAGRLLDHAGLFPTVAEEAIRRDCDYVFATTARRGRELTKPVTPEERRAAHGRALTGEEGRRVGILFGPERRTGLEENEEDVALANAIVVTTVPVNPEFFSSLNLAQCCVLLLAYEWRRQ

Radius of gyration: 14.29 Å; Cα contacts (8 Å, |Δi|>4): 318; chains: 1; bounding box: 35×29×34 Å

B-factor: mean 40.86, std 11.75, range [24.64, 98.85]

Solvent-accessible surface area: 8271 Å² total

CATH classification: 3.40.1280.10

InterPro domains:
  IPR001537 tRNA/rRNA methyltransferase, SpoU type [PF00588] (6-156)
  IPR004384 RNA methyltransferase TrmJ/LasT [PIRSF004808] (4-242)
  IPR004384 RNA methyltransferase TrmJ/LasT [PTHR42786] (5-242)
  IPR004384 RNA methyltransferase TrmJ/LasT [TIGR00050] (7-241)
  IPR029026 tRNA (guanine-N1-)-methyltransferase, N-terminal [G3DSA:3.40.1280.10] (4-172)
  IPR029028 Alpha/beta knot methyltransferases [SSF75217] (5-167)

Foldseek 3Di:
DAAAEEEAQAQALLLLLLLLLVVLVGQHYAYECHPPDPDDVNNCVVDVSNVSRVPYHYYHDLCVVCVQAPAEEEEDADDDDLPAAEELLVCCVVVVQVVVVGHYYYYWYYFPPTDDSVSRNVGRHYYHHDDDPVDDRQGRNNVSNVNSVSVNVD